Protein AF-A0A383ACH5-F1 (afdb_monomer_lite)

Foldseek 3Di:
DDDPPPDPPPDKAFPDKDWDWDQDPDPDRFTKIWIWTATPVGDIDIDIDTDDDDDPDD

Organism: NCBI:txid408172

InterPro domains:
  IPR029017 Enolase-like, N-terminal [G3DSA:3.30.390.10] (11-57)
  IPR029017 Enolase-like, N-terminal [SSF54826] (12-54)

Structure (mmCIF, N/CA/C/O backbone):
data_AF-A0A383ACH5-F1
#
_entry.id   AF-A0A383ACH5-F1
#
loop_
_atom_site.group_PDB
_atom_site.id
_atom_site.type_symbol
_atom_site.label_atom_id
_atom_site.label_alt_id
_atom_site.label_comp_id
_atom_site.label_asym_id
_atom_site.label_entity_id
_atom_site.label_seq_id
_atom_site.pdbx_PDB_ins_code
_atom_site.Cartn_x
_atom_site.Cartn_y
_atom_site.Cartn_z
_atom_site.occupancy
_atom_site.B_iso_or_equiv
_atom_site.auth_seq_id
_atom_site.auth_comp_id
_atom_site.auth_asym_id
_atom_site.auth_atom_id
_atom_site.pdbx_PDB_model_num
ATOM 1 N N . MET A 1 1 ? 42.495 7.641 -6.179 1.00 39.97 1 MET A N 1
ATOM 2 C CA . MET A 1 1 ? 41.136 7.416 -5.640 1.00 39.97 1 MET A CA 1
ATOM 3 C C . MET A 1 1 ? 40.350 6.635 -6.677 1.00 39.97 1 MET A C 1
ATOM 5 O O . MET A 1 1 ? 40.233 7.120 -7.794 1.00 39.97 1 MET A O 1
ATOM 9 N N . LYS A 1 2 ? 39.913 5.406 -6.372 1.00 39.56 2 LYS A N 1
ATOM 10 C CA . LYS A 1 2 ? 39.048 4.644 -7.284 1.00 39.56 2 LYS A CA 1
ATOM 11 C C . LYS A 1 2 ? 37.647 5.244 -7.191 1.00 39.56 2 LYS A C 1
ATOM 13 O O . LYS A 1 2 ? 37.037 5.211 -6.129 1.00 39.56 2 LYS A O 1
ATOM 18 N N . GLN A 1 3 ? 37.201 5.866 -8.275 1.00 45.81 3 GLN A N 1
ATOM 19 C CA . GLN A 1 3 ? 35.837 6.347 -8.428 1.00 45.81 3 GLN A CA 1
ATOM 20 C C . GLN A 1 3 ? 34.958 5.096 -8.509 1.00 45.81 3 GLN A C 1
ATOM 22 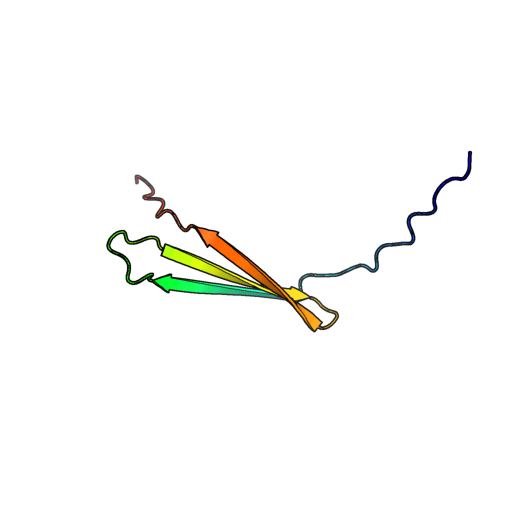O O . GLN A 1 3 ? 35.051 4.343 -9.477 1.00 45.81 3 GLN A O 1
ATOM 27 N N . ASN A 1 4 ? 34.190 4.809 -7.457 1.00 51.25 4 ASN A N 1
ATOM 28 C CA . ASN A 1 4 ? 33.187 3.755 -7.518 1.00 51.25 4 ASN A CA 1
ATOM 29 C C . ASN A 1 4 ? 32.177 4.190 -8.582 1.00 51.25 4 ASN A C 1
ATOM 31 O O . ASN A 1 4 ? 31.389 5.105 -8.348 1.00 51.25 4 ASN A O 1
ATOM 35 N N . GLN A 1 5 ? 32.253 3.583 -9.768 1.00 51.38 5 GLN A N 1
ATOM 36 C CA . GLN A 1 5 ? 31.157 3.596 -10.723 1.00 51.38 5 GLN A CA 1
ATOM 37 C C . GLN A 1 5 ? 29.968 2.979 -9.989 1.00 51.38 5 GLN A C 1
ATOM 39 O O . GLN A 1 5 ? 29.882 1.761 -9.849 1.00 51.38 5 GLN A O 1
ATOM 44 N N . TYR A 1 6 ? 29.086 3.823 -9.454 1.00 54.91 6 TYR A N 1
ATOM 45 C CA . TYR A 1 6 ? 27.727 3.405 -9.168 1.00 54.91 6 TYR A CA 1
ATOM 46 C C . TYR A 1 6 ? 27.172 2.991 -10.523 1.00 54.91 6 TYR A C 1
ATOM 48 O O . TYR A 1 6 ? 26.893 3.844 -11.366 1.00 54.91 6 TYR A O 1
ATOM 56 N N . GLY A 1 7 ? 27.153 1.677 -10.769 1.00 55.31 7 GLY A N 1
ATOM 57 C CA . GLY A 1 7 ? 26.485 1.108 -11.926 1.00 55.31 7 GLY A CA 1
ATOM 58 C C . GLY A 1 7 ? 25.120 1.767 -12.025 1.00 55.31 7 GLY A C 1
ATOM 59 O O . GLY A 1 7 ? 24.468 1.967 -10.999 1.00 55.31 7 GLY A O 1
ATOM 60 N N . SER A 1 8 ? 24.749 2.189 -13.232 1.00 58.84 8 SER A N 1
ATOM 61 C CA . SER A 1 8 ? 23.425 2.728 -13.518 1.00 58.84 8 SER A CA 1
ATOM 62 C C . SER A 1 8 ? 22.401 1.838 -12.827 1.00 58.84 8 SER A C 1
ATOM 64 O O . SER A 1 8 ? 22.254 0.677 -13.214 1.00 58.84 8 SER A O 1
ATOM 66 N N . VAL A 1 9 ? 21.757 2.340 -11.771 1.00 62.12 9 VAL A N 1
ATOM 67 C CA . VAL A 1 9 ? 20.599 1.646 -11.219 1.00 62.12 9 VAL A CA 1
ATOM 68 C C . VAL A 1 9 ? 19.633 1.495 -12.389 1.00 62.12 9 VAL A C 1
ATOM 70 O O . VAL A 1 9 ? 19.363 2.501 -13.057 1.00 62.12 9 VAL A O 1
ATOM 73 N N . PRO A 1 10 ? 19.213 0.266 -12.734 1.00 65.31 10 PRO A N 1
ATOM 74 C CA . PRO A 1 10 ? 18.231 0.092 -13.787 1.00 65.31 10 PRO A CA 1
ATOM 75 C C . PRO A 1 10 ? 17.044 0.984 -13.435 1.00 65.31 10 PRO A C 1
ATOM 77 O O . PRO A 1 10 ? 16.584 1.002 -12.292 1.00 65.31 10 PRO A O 1
ATOM 80 N N . TYR A 1 11 ? 16.644 1.818 -14.391 1.00 72.31 11 TYR A N 1
ATOM 81 C CA . TYR A 1 11 ? 15.482 2.674 -14.236 1.00 72.31 11 TYR A CA 1
ATOM 82 C C . TYR A 1 11 ? 14.288 1.769 -13.933 1.00 72.31 11 TYR A C 1
ATOM 84 O O . TYR A 1 11 ? 13.957 0.912 -14.745 1.00 72.31 11 TYR A O 1
ATOM 92 N N . MET A 1 12 ? 13.716 1.922 -12.742 1.00 75.00 12 MET A N 1
ATOM 93 C CA . MET A 1 12 ? 12.559 1.168 -12.279 1.00 75.00 12 MET A CA 1
ATOM 94 C C . MET A 1 12 ? 11.405 2.158 -12.178 1.00 75.00 12 MET A C 1
ATOM 96 O O . MET A 1 12 ? 11.434 3.066 -11.339 1.00 75.00 12 MET A O 1
ATOM 100 N N . ALA A 1 13 ? 10.431 2.036 -13.076 1.00 88.81 13 ALA A N 1
ATOM 101 C CA . ALA A 1 13 ? 9.273 2.917 -13.094 1.00 88.81 13 ALA A CA 1
ATOM 102 C C . ALA A 1 13 ? 8.119 2.286 -12.324 1.00 88.81 13 ALA A C 1
ATOM 104 O O . ALA A 1 13 ? 7.854 1.093 -12.443 1.00 88.81 13 ALA A O 1
ATOM 105 N N . ILE A 1 14 ? 7.385 3.101 -11.568 1.00 92.44 14 ILE A N 1
ATOM 106 C CA . ILE A 1 14 ? 6.126 2.665 -10.967 1.00 92.44 14 ILE A CA 1
ATOM 107 C C . ILE A 1 14 ? 5.076 2.581 -12.076 1.00 92.44 14 ILE A C 1
ATOM 109 O O . ILE A 1 14 ? 4.779 3.579 -12.734 1.00 92.44 14 ILE A O 1
ATOM 113 N N . ARG A 1 15 ? 4.526 1.383 -12.272 1.00 94.38 15 ARG A N 1
ATOM 114 C CA . ARG A 1 15 ? 3.492 1.071 -13.263 1.00 94.38 15 ARG A CA 1
ATOM 115 C C . ARG A 1 15 ? 2.091 1.231 -12.684 1.00 94.38 15 ARG A C 1
ATOM 117 O O . ARG A 1 15 ? 1.214 1.746 -13.370 1.00 94.38 15 ARG A O 1
ATOM 124 N N . ASP A 1 16 ? 1.886 0.773 -11.450 1.00 94.88 16 ASP A N 1
ATOM 125 C CA . ASP A 1 16 ? 0.592 0.818 -10.767 1.00 94.88 16 ASP A CA 1
ATOM 126 C C . ASP A 1 16 ? 0.754 1.043 -9.260 1.00 94.88 16 ASP A C 1
ATOM 128 O O . ASP A 1 16 ? 1.705 0.556 -8.638 1.00 94.88 16 ASP A O 1
ATOM 132 N N . VAL A 1 17 ? -0.201 1.768 -8.674 1.00 92.81 17 VAL A N 1
ATOM 133 C CA . VAL A 1 17 ? -0.327 1.941 -7.225 1.00 92.81 17 VAL A CA 1
ATOM 134 C C . VAL A 1 17 ? -1.772 1.677 -6.833 1.00 92.81 17 VAL A C 1
ATOM 136 O O . VAL A 1 17 ? -2.677 2.408 -7.229 1.00 92.81 17 VAL A O 1
ATOM 139 N N . SER A 1 18 ? -1.971 0.660 -6.002 1.00 92.62 18 SER A N 1
ATOM 140 C CA . SER A 1 18 ? -3.276 0.279 -5.465 1.00 92.62 18 SER A CA 1
ATOM 141 C C . SER A 1 18 ? -3.292 0.456 -3.947 1.00 92.62 18 SER A C 1
ATOM 143 O O . SER A 1 18 ? -2.345 0.064 -3.263 1.00 92.62 18 SER A O 1
ATOM 145 N N . THR A 1 19 ? -4.365 1.036 -3.406 1.00 89.75 19 THR A N 1
ATOM 146 C CA . THR A 1 19 ? -4.535 1.263 -1.964 1.00 89.75 19 THR A CA 1
ATOM 147 C C . THR A 1 19 ? -5.726 0.485 -1.417 1.00 89.75 19 THR A C 1
ATOM 149 O O . THR A 1 19 ? -6.805 0.464 -2.007 1.00 89.75 19 THR A O 1
ATOM 152 N N . TYR A 1 20 ? -5.533 -0.151 -0.264 1.00 86.19 20 TYR A N 1
ATOM 153 C CA . TYR A 1 20 ? -6.548 -0.955 0.409 1.00 86.19 20 TYR A CA 1
ATOM 154 C C . TYR A 1 20 ? -6.760 -0.414 1.815 1.00 86.19 20 TYR A C 1
ATOM 156 O O . TYR A 1 20 ? -5.846 -0.439 2.638 1.00 86.19 20 TYR A O 1
ATOM 164 N N . LEU A 1 21 ? -7.967 0.078 2.085 1.00 81.75 21 LEU A N 1
ATOM 165 C CA . LEU A 1 21 ? -8.381 0.445 3.433 1.00 81.75 21 LEU A CA 1
ATOM 166 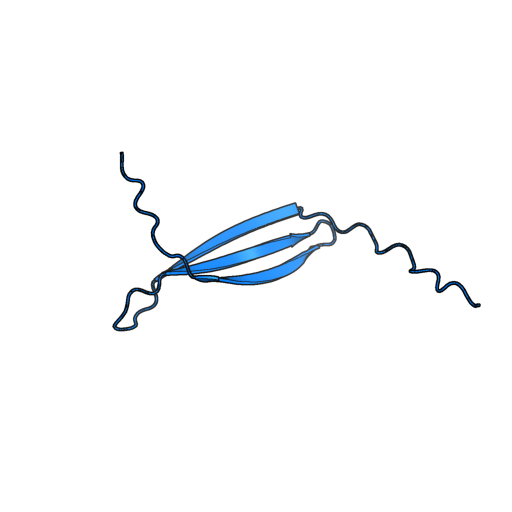C C . LEU A 1 21 ? -8.717 -0.823 4.210 1.00 81.75 21 LEU A C 1
ATOM 168 O O . LEU A 1 21 ? -9.537 -1.627 3.766 1.00 81.75 21 LEU A O 1
ATOM 172 N N . VAL A 1 22 ? -8.087 -0.981 5.367 1.00 76.31 22 VAL A N 1
ATOM 173 C CA . VAL A 1 22 ? -8.361 -2.076 6.292 1.00 76.31 22 VAL A CA 1
ATOM 174 C C . VAL A 1 22 ? -8.855 -1.476 7.598 1.00 76.31 22 VAL A C 1
ATOM 176 O O . VAL A 1 22 ? -8.149 -0.712 8.263 1.00 76.31 22 VAL A O 1
ATOM 179 N N . ASP A 1 23 ? -10.091 -1.822 7.948 1.00 71.31 23 ASP A N 1
ATOM 180 C CA . ASP A 1 23 ? -10.643 -1.552 9.268 1.00 71.31 23 ASP A CA 1
ATOM 181 C C . ASP A 1 23 ? -10.067 -2.590 10.239 1.00 71.31 23 ASP A C 1
ATOM 183 O O . ASP A 1 23 ? -10.388 -3.778 10.168 1.00 71.31 23 ASP A O 1
ATOM 187 N N . ALA A 1 24 ? -9.171 -2.154 11.127 1.00 64.44 24 ALA A N 1
ATOM 188 C CA . ALA A 1 24 ? -8.704 -3.004 12.212 1.00 64.44 24 ALA A CA 1
ATOM 189 C C . ALA A 1 24 ? -9.825 -3.178 13.242 1.00 64.44 24 ALA A C 1
ATOM 191 O O . ALA A 1 24 ? -10.471 -2.214 13.648 1.00 64.44 24 ALA A O 1
ATOM 192 N N . THR A 1 25 ? -10.045 -4.414 13.684 1.00 60.38 25 THR A N 1
ATOM 193 C CA . THR A 1 25 ? -11.112 -4.786 14.626 1.00 60.38 25 THR A CA 1
ATOM 194 C C . THR A 1 25 ? -10.781 -4.473 16.092 1.00 60.38 25 THR A C 1
ATOM 196 O O . THR A 1 25 ? -11.482 -4.948 16.982 1.00 60.38 25 THR A O 1
ATOM 199 N N . GLU A 1 26 ? -9.697 -3.745 16.371 1.00 58.72 26 GLU A N 1
ATOM 200 C CA . GLU A 1 26 ? -9.289 -3.405 17.739 1.00 58.72 26 GLU A CA 1
ATOM 201 C C . GLU A 1 26 ? -10.094 -2.223 18.308 1.00 58.72 26 GLU A C 1
ATOM 203 O O . GLU A 1 26 ? -10.645 -1.410 17.569 1.00 58.72 26 GLU A O 1
ATOM 208 N N . GLU A 1 27 ? -10.135 -2.110 19.643 1.00 57.44 27 GLU A N 1
ATOM 209 C CA . GLU A 1 27 ? -10.903 -1.110 20.417 1.00 57.44 27 GLU A CA 1
ATOM 210 C C . GLU A 1 27 ? -10.621 0.365 20.051 1.00 57.44 27 GLU A C 1
ATOM 212 O O . GLU A 1 27 ? -11.361 1.263 20.453 1.00 57.44 27 GLU A O 1
ATOM 217 N N . LEU A 1 28 ? -9.581 0.632 19.259 1.00 55.88 28 LEU A N 1
ATOM 218 C CA . LEU A 1 28 ? -9.318 1.925 18.638 1.00 55.88 28 LEU A CA 1
ATOM 219 C C . LEU A 1 28 ? -9.438 1.768 17.117 1.00 55.88 28 LEU A C 1
ATOM 221 O O . LEU A 1 28 ? -8.723 0.932 16.564 1.00 55.88 28 LEU A O 1
ATOM 225 N N . PRO A 1 29 ? -10.241 2.596 16.414 1.00 57.12 29 PRO A N 1
ATOM 226 C CA . PRO A 1 29 ? -10.343 2.554 14.959 1.00 57.12 29 PRO A CA 1
ATOM 227 C C . PRO A 1 29 ? -9.067 3.135 14.337 1.00 57.12 29 PRO A C 1
ATOM 229 O O . PRO A 1 29 ? -9.048 4.247 13.805 1.00 57.12 29 PRO A O 1
ATOM 232 N N . LYS A 1 30 ? -7.961 2.395 14.430 1.00 62.81 30 LYS A N 1
ATOM 233 C CA . LYS A 1 30 ? -6.782 2.637 13.611 1.00 62.81 30 LYS A CA 1
ATOM 234 C C . LYS A 1 30 ? -7.155 2.171 12.213 1.00 62.81 30 LYS A C 1
ATOM 236 O O . LYS A 1 30 ? -7.234 0.977 11.944 1.00 62.81 30 LYS A O 1
ATOM 241 N N . LYS A 1 31 ? -7.459 3.126 11.339 1.00 68.75 31 LYS A N 1
ATOM 242 C CA . LYS A 1 31 ? -7.605 2.844 9.915 1.00 68.75 31 LYS A CA 1
ATOM 243 C C . LYS A 1 31 ? -6.209 2.664 9.342 1.00 68.75 31 LYS A C 1
ATOM 245 O O . LYS A 1 31 ? -5.370 3.561 9.460 1.00 68.75 31 LYS A O 1
ATOM 250 N N . PHE A 1 32 ? -5.964 1.510 8.743 1.00 74.12 32 PHE A N 1
ATOM 251 C CA . PHE A 1 32 ? -4.719 1.227 8.044 1.00 74.12 32 PHE A CA 1
ATOM 252 C C . PHE A 1 32 ? -4.965 1.301 6.543 1.00 74.12 32 PHE A C 1
ATOM 254 O O . PHE A 1 32 ? -6.035 0.933 6.054 1.00 74.12 32 PHE A O 1
ATOM 261 N N . ILE A 1 33 ? -3.971 1.788 5.811 1.00 82.44 33 ILE A N 1
ATOM 262 C CA . ILE A 1 33 ? -3.915 1.692 4.358 1.00 82.44 33 ILE A CA 1
ATOM 263 C C . ILE A 1 33 ? -2.754 0.770 4.016 1.00 82.44 33 ILE A C 1
ATOM 265 O O . ILE A 1 33 ? -1.612 1.039 4.390 1.00 82.44 33 ILE A O 1
ATOM 269 N N . PHE A 1 34 ? -3.039 -0.285 3.263 1.00 87.19 34 PHE A N 1
ATOM 270 C CA . PHE A 1 34 ? -2.007 -1.039 2.566 1.00 87.19 34 PHE A CA 1
ATOM 271 C C . PHE A 1 34 ? -1.830 -0.468 1.167 1.00 87.19 34 PHE A C 1
ATOM 273 O O . PHE A 1 34 ? -2.794 -0.348 0.411 1.00 87.19 34 PHE A O 1
ATOM 280 N N . CYS A 1 35 ? -0.596 -0.137 0.815 1.00 91.50 35 CYS A N 1
ATOM 281 C CA . CYS A 1 35 ? -0.212 0.284 -0.522 1.00 91.50 35 CYS A CA 1
ATOM 282 C C . CYS A 1 35 ? 0.490 -0.879 -1.220 1.00 91.50 35 CYS A C 1
ATOM 284 O O . CYS A 1 35 ? 1.511 -1.369 -0.735 1.00 91.50 35 CYS A O 1
ATOM 286 N N . ARG A 1 36 ? -0.033 -1.291 -2.372 1.00 94.44 36 ARG A N 1
ATOM 287 C CA . ARG A 1 36 ? 0.648 -2.174 -3.316 1.00 94.44 36 ARG A CA 1
ATOM 288 C C . ARG A 1 36 ? 1.228 -1.313 -4.427 1.00 94.44 36 ARG A C 1
ATOM 290 O O . ARG A 1 36 ? 0.486 -0.580 -5.075 1.00 94.44 36 ARG A O 1
ATOM 297 N N . VAL A 1 37 ? 2.529 -1.421 -4.653 1.00 94.44 37 VAL A N 1
ATOM 298 C CA . VAL A 1 37 ? 3.223 -0.741 -5.751 1.00 94.44 37 VAL A CA 1
ATOM 299 C C . VAL A 1 37 ? 3.747 -1.802 -6.698 1.00 94.44 37 VAL A C 1
ATOM 301 O O . VAL A 1 37 ? 4.462 -2.705 -6.272 1.00 94.44 37 VAL A O 1
ATOM 304 N N . GLU A 1 38 ? 3.387 -1.699 -7.968 1.00 95.94 38 GLU A N 1
ATOM 305 C CA . GLU A 1 38 ? 3.921 -2.554 -9.019 1.00 95.94 38 GLU A CA 1
ATOM 306 C C . GLU A 1 38 ? 4.774 -1.727 -9.968 1.00 95.94 38 GLU A C 1
ATOM 308 O O . GLU A 1 38 ? 4.382 -0.631 -10.377 1.00 95.94 38 GLU A O 1
ATOM 313 N N . THR A 1 39 ? 5.937 -2.254 -10.317 1.00 94.50 39 THR A N 1
ATOM 314 C CA . THR A 1 39 ? 6.871 -1.624 -11.246 1.00 94.50 39 THR A CA 1
ATOM 315 C C . THR A 1 39 ? 6.783 -2.236 -12.637 1.00 94.50 39 THR A C 1
ATOM 317 O O . THR A 1 39 ? 6.137 -3.260 -12.861 1.00 94.50 39 THR A O 1
ATOM 320 N N . ASP A 1 40 ? 7.382 -1.562 -13.609 1.00 93.31 40 ASP A N 1
ATOM 321 C CA . ASP A 1 40 ? 7.392 -1.961 -15.017 1.00 93.31 40 ASP A CA 1
ATOM 322 C C . ASP A 1 40 ? 8.090 -3.303 -15.285 1.00 93.31 40 ASP A C 1
ATOM 324 O O . ASP A 1 40 ? 7.706 -4.016 -16.212 1.00 93.31 40 ASP A O 1
ATOM 328 N N . ASP A 1 41 ? 9.051 -3.684 -14.445 1.00 92.00 41 ASP A N 1
ATOM 329 C CA . ASP A 1 41 ? 9.700 -5.001 -14.457 1.00 92.00 41 ASP A CA 1
ATOM 330 C C . ASP A 1 41 ? 8.863 -6.125 -13.804 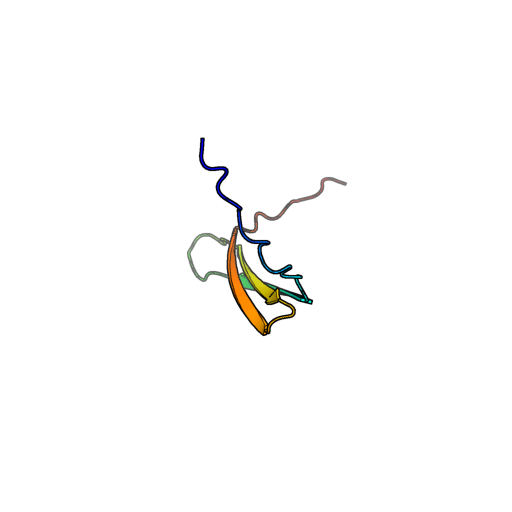1.00 92.00 41 ASP A C 1
ATOM 332 O O . ASP A 1 41 ? 9.288 -7.282 -13.779 1.00 92.00 41 ASP A O 1
ATOM 336 N N . GLY A 1 42 ? 7.673 -5.802 -13.285 1.00 90.94 42 GLY A N 1
ATOM 337 C CA . GLY A 1 42 ? 6.769 -6.739 -12.616 1.00 90.94 42 GLY A CA 1
ATOM 338 C C . GLY A 1 42 ? 7.074 -6.978 -11.135 1.00 90.94 42 GLY A C 1
ATOM 339 O O . GLY A 1 42 ? 6.378 -7.775 -10.499 1.00 90.94 42 GLY A O 1
ATOM 340 N N . THR A 1 43 ? 8.072 -6.303 -10.556 1.00 93.69 43 THR A N 1
ATOM 341 C CA . THR A 1 43 ? 8.311 -6.352 -9.108 1.00 93.69 43 THR A 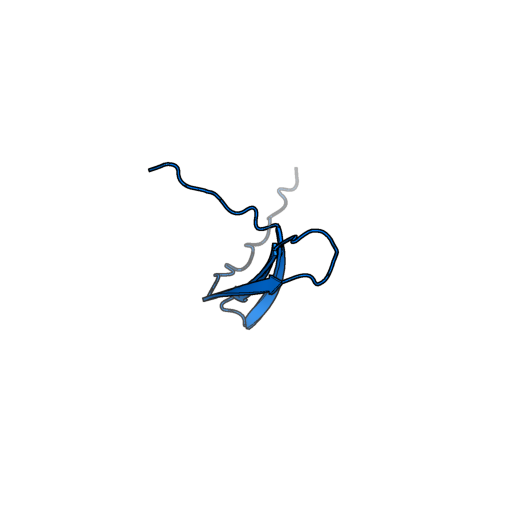CA 1
ATOM 342 C C . THR A 1 43 ? 7.133 -5.722 -8.359 1.00 93.69 43 THR A C 1
ATOM 344 O O . THR A 1 43 ? 6.587 -4.690 -8.750 1.00 93.69 43 THR A O 1
ATOM 347 N N . VAL A 1 44 ? 6.729 -6.350 -7.251 1.00 94.75 44 VAL A N 1
ATOM 348 C CA . VAL A 1 44 ? 5.624 -5.882 -6.406 1.00 94.75 44 VAL A CA 1
ATOM 349 C C . VAL A 1 44 ? 6.132 -5.608 -4.997 1.00 94.75 44 VAL A C 1
ATOM 351 O O . VAL A 1 44 ? 6.641 -6.507 -4.327 1.00 94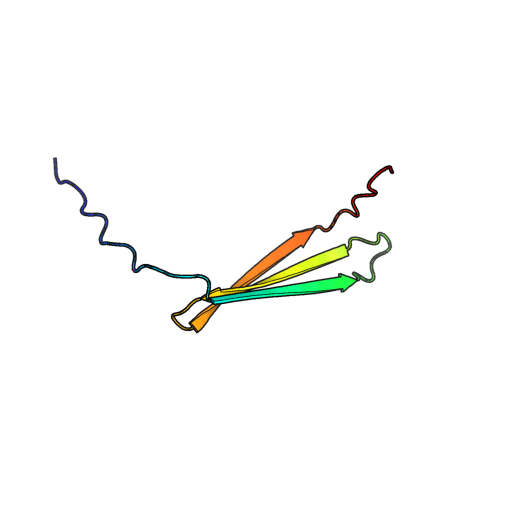.75 44 VAL A O 1
ATOM 354 N N . GLY A 1 45 ? 5.955 -4.371 -4.541 1.00 93.25 45 GLY A N 1
ATOM 355 C CA . GLY A 1 45 ? 6.214 -3.935 -3.173 1.00 93.25 45 GLY A CA 1
ATOM 356 C C . GLY A 1 45 ? 4.924 -3.720 -2.384 1.00 93.25 45 GLY A C 1
ATOM 357 O O . GLY A 1 45 ? 3.896 -3.332 -2.943 1.00 93.25 45 GLY A O 1
ATOM 358 N N . TRP A 1 46 ? 4.999 -3.935 -1.070 1.00 93.31 46 TRP A N 1
ATOM 359 C CA . TRP A 1 46 ? 3.913 -3.668 -0.127 1.00 93.31 46 TRP A CA 1
ATOM 360 C C . TRP A 1 46 ? 4.389 -2.708 0.960 1.00 93.31 46 TRP A C 1
ATOM 362 O O . TRP A 1 46 ? 5.489 -2.866 1.490 1.00 93.31 46 TRP A O 1
ATOM 372 N N . GLY A 1 47 ? 3.557 -1.725 1.294 1.00 89.62 47 GLY A N 1
ATOM 373 C CA . GLY A 1 47 ? 3.788 -0.793 2.394 1.00 89.62 47 GLY A CA 1
ATOM 374 C C . GLY A 1 47 ? 2.532 -0.616 3.238 1.00 89.62 47 GLY A C 1
ATOM 375 O O . GLY A 1 47 ? 1.421 -0.655 2.714 1.00 89.62 47 GLY A O 1
ATOM 376 N N . GLU A 1 48 ? 2.713 -0.412 4.538 1.00 87.50 48 GLU A N 1
ATOM 377 C CA . GLU A 1 48 ? 1.637 -0.082 5.473 1.00 87.50 48 GLU A CA 1
ATOM 378 C C . GLU A 1 48 ? 1.742 1.395 5.868 1.00 87.50 48 GLU A C 1
ATOM 380 O O . GLU A 1 48 ? 2.829 1.890 6.180 1.00 87.50 48 GLU A O 1
ATOM 385 N N . ALA A 1 49 ? 0.612 2.098 5.854 1.00 80.56 49 ALA A N 1
ATOM 386 C CA . ALA A 1 49 ? 0.503 3.473 6.313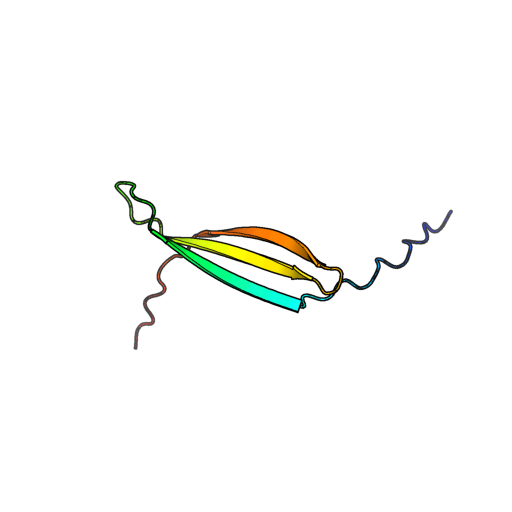 1.00 80.56 49 ALA A CA 1
ATOM 387 C C . ALA A 1 49 ? -0.694 3.638 7.256 1.00 80.56 49 ALA A C 1
ATOM 389 O O . ALA A 1 49 ? -1.778 3.100 7.027 1.00 80.56 49 ALA A O 1
ATOM 390 N N . TYR A 1 50 ? -0.511 4.438 8.305 1.00 76.06 50 TYR A N 1
ATOM 391 C CA . TYR A 1 50 ? -1.592 4.826 9.206 1.00 76.06 50 TYR A CA 1
ATOM 392 C C . TYR A 1 50 ? -2.420 5.941 8.567 1.00 76.06 50 TYR A C 1
ATOM 394 O O . TYR A 1 50 ? -1.884 6.994 8.213 1.00 76.06 50 TYR A O 1
ATOM 402 N N . ALA A 1 51 ? -3.730 5.732 8.446 1.00 70.19 51 ALA A N 1
ATOM 403 C CA . ALA A 1 51 ? -4.652 6.743 7.955 1.00 70.19 51 ALA A CA 1
ATOM 404 C C . ALA A 1 51 ? -5.283 7.487 9.131 1.00 70.19 51 ALA A C 1
ATOM 406 O O . ALA A 1 51 ? -6.194 6.990 9.795 1.00 70.19 51 ALA A O 1
ATOM 407 N N . PHE A 1 52 ? -4.823 8.711 9.369 1.00 70.00 52 PHE A N 1
ATOM 408 C CA . PHE A 1 52 ? -5.523 9.637 10.248 1.00 70.00 52 PHE A CA 1
ATOM 409 C C . PHE A 1 52 ? -6.576 10.377 9.418 1.00 70.00 52 PHE A C 1
ATOM 411 O O . PHE A 1 52 ? -6.220 10.986 8.409 1.00 70.00 52 PHE A O 1
ATOM 418 N N . PRO A 1 53 ? -7.869 10.325 9.783 1.00 66.12 53 PRO A N 1
ATOM 419 C CA . PRO A 1 53 ? -8.887 11.063 9.051 1.00 66.12 53 PRO A CA 1
ATOM 420 C C . PRO A 1 53 ? -8.618 12.569 9.173 1.00 66.12 53 PRO A C 1
ATOM 422 O O . PRO A 1 53 ? -8.776 13.151 10.246 1.00 66.12 53 PRO A O 1
ATOM 425 N N . CYS A 1 54 ? -8.225 13.211 8.072 1.00 61.72 54 CYS A N 1
ATOM 426 C CA . CYS A 1 54 ? -8.188 14.665 7.980 1.00 61.72 54 CYS A CA 1
ATOM 427 C C . CYS A 1 54 ? -9.627 15.177 7.890 1.00 61.72 54 CYS A C 1
ATOM 429 O O . CYS A 1 54 ? -10.324 14.932 6.907 1.00 61.72 54 CYS A O 1
ATOM 431 N N . ARG A 1 55 ? -10.092 15.877 8.926 1.00 56.69 55 ARG A N 1
ATOM 432 C CA . ARG A 1 55 ? -11.319 16.670 8.846 1.00 56.69 55 ARG A CA 1
ATOM 433 C C . ARG A 1 55 ? -10.920 18.015 8.248 1.00 56.69 55 ARG A C 1
ATOM 435 O O . ARG A 1 55 ? -10.378 18.852 8.966 1.00 56.69 55 ARG A O 1
ATOM 442 N N . GLU A 1 56 ? -11.117 18.201 6.947 1.00 57.75 56 GLU A N 1
ATOM 443 C CA . GLU A 1 56 ? -11.033 19.541 6.364 1.00 57.75 56 GLU A CA 1
ATOM 444 C C . GLU A 1 56 ? -12.105 20.404 7.051 1.00 57.75 56 GLU A C 1
ATOM 446 O O . GLU A 1 56 ? -13.288 20.056 7.057 1.00 57.75 56 GLU A O 1
ATOM 451 N N . TRP A 1 57 ? -11.686 21.470 7.739 1.00 48.38 57 TRP A N 1
ATOM 452 C CA . TRP A 1 57 ? -12.609 22.522 8.159 1.00 48.38 57 TRP A CA 1
ATOM 453 C C . TRP A 1 57 ? -12.979 23.293 6.893 1.00 48.38 57 TRP A C 1
ATOM 455 O O . TRP A 1 57 ? -12.085 23.783 6.204 1.00 48.38 57 TRP A O 1
ATOM 465 N N . GLY A 1 58 ? -14.274 23.313 6.569 1.00 41.50 58 GLY A N 1
ATOM 466 C CA . GLY A 1 58 ? -14.826 24.188 5.534 1.00 41.50 58 GLY A CA 1
ATOM 467 C C . GLY A 1 58 ? -14.714 25.661 5.896 1.00 41.50 58 GLY A C 1
ATOM 468 O O . GLY A 1 58 ? -14.559 25.967 7.102 1.00 41.50 58 GLY A O 1
#

Sequence (58 aa):
MKQNQYGSVPYMAIRDVSTYLVDATEELPKKFIFCRVETDDGTVGWGEAYAFPCREWG

pLDDT: mean 73.97, std 17.27, range [39.56, 95.94]

Radius of gyration: 18.48 Å; chains: 1; bounding box: 56×31×35 Å

Secondary structure (DSSP, 8-state):
--------PPP--EEEEEEEEEE--SSS--EEEEEEEEETTS-EEEEEEEE-------